Protein AF-A0A1H8I198-F1 (afdb_monomer)

Mean predicted aligned error: 5.76 Å

Nearest PDB structures (foldseek):
  4kce-assembly1_A  TM=6.454E-01  e=2.220E-01  Leishmania braziliensis
  3zl5-assembly1_E  TM=7.038E-01  e=1.039E+00  Schistosoma mansoni
  5y63-assembly1_A  TM=6.794E-01  e=8.415E-01  Enterococcus faecalis V583
  3w6g-assembly1_C  TM=7.005E-01  e=1.114E+00  Pyrococcus horikoshii OT3
  5ev0-assembly1_A  TM=2.549E-01  e=7.845E-01  Ambrosia artemisiifolia

Structure (mmCIF, N/CA/C/O backbone):
data_AF-A0A1H8I198-F1
#
_entry.id   AF-A0A1H8I198-F1
#
loop_
_atom_site.group_PDB
_atom_site.id
_atom_site.type_symbol
_atom_site.label_atom_id
_atom_site.label_alt_id
_atom_site.label_comp_id
_atom_site.label_asym_id
_atom_site.label_entity_id
_atom_site.label_seq_id
_atom_site.pdbx_PDB_ins_code
_atom_site.Cartn_x
_atom_site.Cartn_y
_atom_site.Cartn_z
_atom_site.occupancy
_atom_site.B_iso_or_equiv
_atom_site.auth_seq_id
_atom_site.auth_comp_id
_atom_site.auth_asym_id
_atom_site.auth_atom_id
_atom_site.pdbx_PDB_model_num
ATOM 1 N N . MET A 1 1 ? -3.047 -19.180 10.772 1.00 54.41 1 MET A N 1
ATOM 2 C CA . MET A 1 1 ? -3.101 -17.774 10.326 1.00 54.41 1 MET A CA 1
ATOM 3 C C . MET A 1 1 ? -4.569 -17.462 10.139 1.00 54.41 1 MET A C 1
ATOM 5 O O . MET A 1 1 ? -5.217 -18.229 9.439 1.00 54.41 1 MET A O 1
ATOM 9 N N . ASP A 1 2 ? -5.075 -16.406 10.770 1.00 84.62 2 ASP A N 1
ATOM 10 C CA . ASP A 1 2 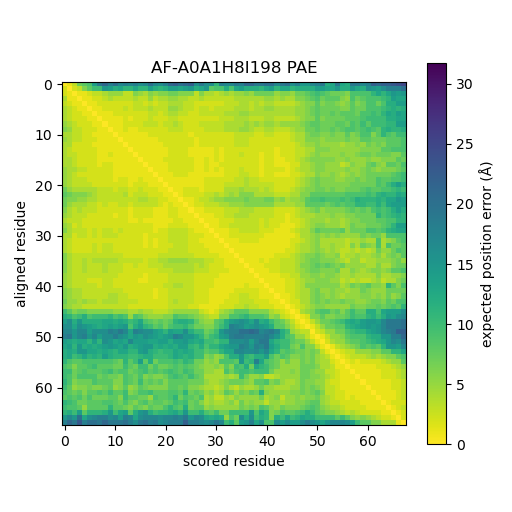? -6.522 -16.134 10.857 1.00 84.62 2 ASP A CA 1
ATOM 11 C C . ASP A 1 2 ? -6.989 -15.083 9.837 1.00 84.62 2 ASP A C 1
ATOM 13 O O . ASP A 1 2 ? -7.933 -14.337 10.074 1.00 84.62 2 ASP A O 1
ATOM 17 N N . TYR A 1 3 ? -6.310 -15.003 8.693 1.00 83.88 3 TYR A N 1
ATOM 18 C CA . TYR A 1 3 ? -6.632 -14.081 7.608 1.00 83.88 3 TYR A CA 1
ATOM 19 C C . TYR A 1 3 ? -6.671 -14.816 6.264 1.00 83.88 3 TYR A C 1
ATOM 21 O O . TYR A 1 3 ? -5.908 -15.768 6.067 1.00 83.88 3 TYR A O 1
ATOM 29 N N . PRO A 1 4 ? -7.554 -14.401 5.333 1.00 89.56 4 PRO A N 1
ATOM 30 C CA . PRO A 1 4 ? -7.596 -14.979 4.000 1.00 89.56 4 PRO A CA 1
ATOM 31 C C . PRO A 1 4 ? -6.328 -14.621 3.221 1.00 89.56 4 PRO A C 1
ATOM 33 O O . PRO A 1 4 ? -5.823 -13.501 3.302 1.00 89.56 4 PRO A O 1
ATOM 36 N N . LEU A 1 5 ? -5.843 -15.575 2.429 1.00 89.50 5 LEU A N 1
ATOM 37 C CA . LEU A 1 5 ? -4.842 -15.322 1.400 1.00 89.50 5 LEU A CA 1
ATOM 38 C C . LEU A 1 5 ? -5.565 -15.111 0.069 1.00 89.50 5 LEU A C 1
ATOM 40 O O . LEU A 1 5 ? -6.409 -15.922 -0.311 1.00 89.50 5 LEU A O 1
ATOM 44 N N . VAL A 1 6 ? -5.229 -14.029 -0.626 1.00 90.19 6 VAL A N 1
ATOM 45 C CA . VAL A 1 6 ? -5.825 -13.665 -1.915 1.00 90.19 6 VAL A CA 1
ATOM 46 C C . VAL A 1 6 ? -4.765 -13.779 -3.006 1.00 90.19 6 VAL A C 1
ATOM 48 O O . VAL A 1 6 ? -3.613 -13.399 -2.800 1.00 90.19 6 VAL A O 1
ATOM 51 N N . THR A 1 7 ? -5.165 -14.293 -4.166 1.00 93.56 7 THR A N 1
ATOM 52 C CA . THR A 1 7 ? -4.335 -14.341 -5.374 1.00 93.56 7 THR A CA 1
ATOM 53 C C . THR A 1 7 ? -4.660 -13.145 -6.271 1.00 93.56 7 THR A C 1
ATOM 55 O O . THR A 1 7 ? -5.829 -12.895 -6.553 1.00 93.56 7 THR A O 1
ATOM 58 N N . ASP A 1 8 ? -3.634 -12.422 -6.728 1.00 93.81 8 ASP A N 1
ATOM 59 C CA . ASP A 1 8 ? -3.743 -11.265 -7.633 1.00 93.81 8 ASP A CA 1
ATOM 60 C C . ASP A 1 8 ? -2.763 -11.410 -8.810 1.00 93.81 8 ASP A C 1
ATOM 62 O O . ASP A 1 8 ? -1.773 -10.687 -8.929 1.00 93.81 8 ASP A O 1
ATOM 66 N N . ASP A 1 9 ? -3.018 -12.391 -9.680 1.00 92.81 9 ASP A N 1
ATOM 67 C CA . ASP A 1 9 ? -2.104 -12.786 -10.768 1.00 92.81 9 ASP A CA 1
ATOM 68 C C . ASP A 1 9 ? -1.791 -11.655 -11.763 1.00 92.81 9 ASP A C 1
ATOM 70 O O . ASP A 1 9 ? -0.783 -11.693 -12.469 1.00 92.81 9 ASP A O 1
ATOM 74 N N . LYS A 1 10 ? -2.662 -10.644 -11.839 1.00 94.69 10 LYS A N 1
ATOM 75 C CA . LYS A 1 10 ? -2.527 -9.490 -12.740 1.00 94.69 10 LYS A CA 1
ATOM 76 C C . LYS A 1 10 ? -2.024 -8.226 -12.041 1.00 94.69 10 LYS A C 1
ATOM 78 O O . LYS A 1 10 ? -1.811 -7.213 -12.714 1.00 94.69 10 LYS A O 1
ATOM 83 N N . LEU A 1 11 ? -1.798 -8.284 -10.726 1.00 95.00 11 LEU A N 1
ATOM 84 C CA . LEU A 1 11 ? -1.422 -7.147 -9.884 1.00 95.00 11 LEU A CA 1
ATOM 85 C C . LEU A 1 11 ? -2.467 -6.015 -9.904 1.00 95.00 11 LEU A C 1
ATOM 87 O O . LEU A 1 11 ? -2.107 -4.850 -9.749 1.00 95.00 11 LEU A O 1
ATOM 91 N N . GLU A 1 12 ? -3.746 -6.318 -10.142 1.00 95.56 12 G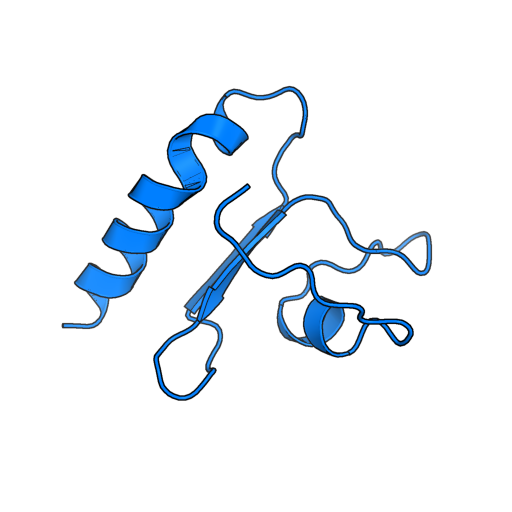LU A N 1
ATOM 92 C CA . GLU A 1 12 ? -4.806 -5.305 -10.230 1.00 95.56 12 GLU A CA 1
ATOM 93 C C . GLU A 1 12 ? -5.033 -4.624 -8.872 1.00 95.56 12 GLU A C 1
ATOM 95 O O . GLU A 1 12 ? -5.089 -3.394 -8.793 1.00 95.56 12 GLU A O 1
ATOM 100 N N . LEU A 1 13 ? -5.087 -5.406 -7.790 1.00 94.19 13 LEU A N 1
ATOM 101 C CA . LEU A 1 13 ? -5.236 -4.887 -6.429 1.00 94.19 13 LEU A CA 1
ATOM 102 C C . LEU A 1 13 ? -3.961 -4.181 -5.973 1.00 94.19 13 LEU A C 1
ATOM 104 O O . LEU A 1 13 ? -4.028 -3.115 -5.366 1.00 94.19 13 LEU A O 1
ATOM 108 N N . ILE A 1 14 ? -2.799 -4.738 -6.312 1.00 96.12 14 ILE A N 1
ATOM 109 C CA . ILE A 1 14 ? -1.498 -4.152 -5.972 1.00 96.12 14 ILE A CA 1
ATOM 110 C C . ILE A 1 14 ? -1.284 -2.796 -6.658 1.00 96.12 14 ILE A C 1
ATOM 112 O O . ILE A 1 14 ? -0.776 -1.863 -6.038 1.00 96.12 14 ILE A O 1
ATOM 116 N N . ARG A 1 15 ? -1.709 -2.652 -7.919 1.00 95.69 15 ARG A N 1
ATOM 117 C CA . ARG A 1 15 ? -1.658 -1.374 -8.647 1.00 95.69 15 ARG A CA 1
ATOM 118 C C . ARG A 1 15 ? -2.611 -0.340 -8.071 1.00 95.69 15 ARG A C 1
ATOM 120 O O . ARG A 1 15 ? -2.238 0.825 -8.0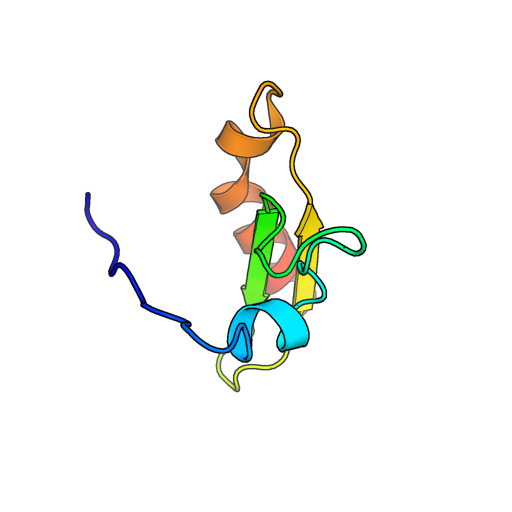03 1.00 95.69 15 ARG A O 1
ATOM 127 N N . LYS A 1 16 ? -3.806 -0.756 -7.641 1.00 95.44 16 LYS A N 1
ATOM 128 C CA . LYS A 1 16 ? -4.785 0.133 -6.997 1.00 95.44 16 LYS A CA 1
ATOM 129 C C . LYS A 1 16 ? -4.207 0.829 -5.760 1.00 95.44 16 LYS A C 1
ATOM 131 O O . LYS A 1 16 ? -4.577 1.963 -5.489 1.00 95.44 16 LYS A O 1
ATOM 136 N N . VAL A 1 17 ? -3.329 0.148 -5.027 1.00 96.00 17 VAL A N 1
ATOM 137 C CA . VAL A 1 17 ? -2.691 0.669 -3.807 1.00 96.00 17 VAL A CA 1
ATOM 138 C C . VAL A 1 17 ? -1.259 1.153 -4.042 1.00 96.00 17 VAL A C 1
ATOM 140 O O . VAL A 1 17 ? -0.520 1.334 -3.086 1.00 96.00 17 VAL A O 1
ATOM 143 N N . GLU A 1 18 ? -0.849 1.313 -5.303 1.00 95.38 18 GLU A N 1
ATOM 144 C CA . GLU A 1 18 ? 0.466 1.840 -5.697 1.00 95.38 18 GLU A CA 1
ATOM 145 C C . GLU A 1 18 ? 1.680 1.070 -5.126 1.00 95.38 18 GLU A C 1
ATOM 147 O O . GLU A 1 18 ? 2.789 1.590 -5.082 1.00 95.38 18 GLU A O 1
ATOM 152 N N . LEU A 1 19 ? 1.514 -0.209 -4.760 1.00 95.38 19 LEU A N 1
ATOM 153 C CA . LEU A 1 19 ? 2.578 -1.062 -4.200 1.00 95.38 19 LEU A CA 1
ATOM 154 C C . LEU A 1 19 ? 3.164 -2.032 -5.234 1.00 95.38 19 LEU A C 1
ATOM 156 O O . LEU A 1 19 ? 3.503 -3.172 -4.913 1.00 95.38 19 LEU A O 1
ATOM 160 N N . VAL A 1 20 ? 3.264 -1.613 -6.495 1.00 95.88 20 VAL A N 1
ATOM 161 C CA . VAL A 1 20 ? 3.892 -2.419 -7.552 1.00 95.88 20 VAL A CA 1
ATOM 162 C C . VAL A 1 20 ? 5.374 -2.068 -7.664 1.00 95.88 20 VAL A C 1
ATOM 164 O O . VAL A 1 20 ? 5.738 -0.896 -7.640 1.00 95.88 20 VAL A O 1
ATOM 167 N N . ASP A 1 21 ? 6.237 -3.073 -7.801 1.00 93.38 21 ASP A N 1
ATOM 168 C CA . ASP A 1 21 ? 7.669 -2.834 -7.987 1.00 93.38 21 ASP A CA 1
ATOM 169 C C . ASP A 1 21 ? 7.901 -2.187 -9.372 1.00 93.38 21 ASP A C 1
ATOM 171 O O . ASP A 1 21 ? 7.439 -2.719 -10.387 1.00 93.38 21 ASP A O 1
ATOM 175 N N . PRO A 1 22 ? 8.591 -1.035 -9.463 1.00 91.62 22 PRO A N 1
ATOM 176 C CA . PRO A 1 22 ? 8.820 -0.360 -10.741 1.00 91.62 22 PRO A CA 1
ATOM 177 C C . PRO A 1 22 ? 9.797 -1.114 -11.656 1.00 91.62 22 PRO A C 1
ATOM 179 O O . PRO A 1 22 ? 9.822 -0.873 -12.862 1.00 91.62 22 PRO A O 1
ATOM 182 N N . ASN A 1 23 ? 10.598 -2.030 -11.104 1.00 94.38 23 ASN A N 1
ATOM 183 C CA . ASN A 1 23 ? 11.642 -2.762 -11.818 1.00 94.38 23 ASN A CA 1
ATOM 184 C C . ASN A 1 23 ? 11.245 -4.207 -12.151 1.00 94.38 23 ASN A C 1
ATOM 186 O O . ASN A 1 23 ? 11.962 -4.884 -12.890 1.00 94.38 23 ASN A O 1
ATOM 190 N N . ALA A 1 24 ? 10.136 -4.710 -11.603 1.00 91.75 24 ALA A N 1
ATOM 191 C CA . ALA A 1 24 ? 9.697 -6.086 -11.803 1.00 91.75 24 ALA A CA 1
ATOM 192 C C . ALA A 1 24 ? 8.170 -6.221 -11.685 1.00 91.75 24 ALA A C 1
ATOM 194 O O . ALA A 1 24 ? 7.551 -5.532 -10.883 1.00 91.75 24 ALA A O 1
ATOM 195 N N . PRO A 1 25 ? 7.531 -7.154 -12.411 1.00 90.88 25 PRO A N 1
ATOM 196 C CA . PRO A 1 25 ? 6.090 -7.376 -12.318 1.00 90.88 25 PRO A CA 1
ATOM 197 C C . PRO A 1 25 ? 5.739 -8.175 -11.050 1.00 90.88 25 PRO A C 1
ATOM 199 O O . PRO A 1 25 ? 5.337 -9.333 -11.120 1.00 90.88 25 PRO A O 1
ATOM 202 N N . LYS A 1 26 ? 5.919 -7.562 -9.878 1.00 92.62 26 LYS A N 1
ATOM 203 C CA . LYS A 1 26 ? 5.601 -8.124 -8.559 1.00 92.62 26 LYS A CA 1
ATOM 204 C C . LYS A 1 26 ? 5.151 -7.019 -7.603 1.00 92.62 26 LYS A C 1
ATOM 206 O O . LYS A 1 26 ? 5.340 -5.836 -7.881 1.00 92.62 26 LYS A O 1
ATOM 211 N N . SER A 1 27 ? 4.591 -7.403 -6.463 1.00 93.25 27 SER A N 1
ATOM 212 C CA . SER A 1 27 ? 4.316 -6.464 -5.378 1.00 93.25 27 SER A CA 1
ATOM 213 C C . SER A 1 27 ? 5.596 -6.067 -4.637 1.00 93.25 27 SER A C 1
ATOM 215 O O . SER A 1 27 ? 6.487 -6.894 -4.410 1.00 93.25 27 SER A O 1
ATOM 217 N N . LEU A 1 28 ? 5.645 -4.816 -4.192 1.00 92.44 28 LEU A N 1
ATOM 218 C CA . LEU A 1 28 ? 6.469 -4.398 -3.064 1.00 92.44 28 LEU A CA 1
ATOM 219 C C . LEU A 1 28 ? 5.926 -5.042 -1.781 1.00 92.44 28 LEU A C 1
ATOM 221 O O . LEU A 1 28 ? 4.801 -5.553 -1.738 1.00 92.44 28 LEU A O 1
ATOM 225 N N . ARG A 1 29 ? 6.734 -5.056 -0.722 1.00 89.25 29 ARG A N 1
ATOM 226 C CA . ARG A 1 29 ? 6.250 -5.464 0.599 1.00 89.25 29 ARG A CA 1
ATOM 227 C C . ARG A 1 29 ? 5.663 -4.239 1.271 1.00 89.25 29 ARG A C 1
ATOM 229 O O . ARG A 1 29 ? 6.322 -3.216 1.366 1.00 89.25 29 ARG A O 1
ATOM 236 N N . GLY A 1 30 ? 4.429 -4.340 1.728 1.00 89.38 30 GLY A N 1
ATOM 237 C CA . GLY A 1 30 ? 3.718 -3.198 2.274 1.00 89.38 30 GLY A CA 1
ATOM 238 C C . GLY A 1 30 ? 2.356 -3.596 2.790 1.00 89.38 30 GLY A C 1
ATOM 239 O O . GLY A 1 30 ? 1.989 -4.774 2.796 1.00 89.38 30 GLY A O 1
ATOM 240 N N . PHE A 1 31 ? 1.605 -2.593 3.203 1.00 90.38 31 PHE A N 1
ATOM 241 C CA . PHE A 1 31 ? 0.201 -2.741 3.535 1.00 90.38 31 PHE A CA 1
ATOM 242 C C . PHE A 1 31 ? -0.579 -1.558 2.972 1.00 90.38 31 PHE A C 1
ATOM 244 O O . PHE A 1 31 ? -0.032 -0.486 2.708 1.00 90.38 31 PHE A O 1
ATOM 251 N N . ALA A 1 32 ? -1.876 -1.772 2.804 1.00 92.75 32 ALA A N 1
ATOM 252 C CA . ALA A 1 32 ? -2.815 -0.734 2.438 1.00 92.75 32 ALA A CA 1
ATOM 253 C C . ALA A 1 32 ? -4.031 -0.815 3.356 1.00 92.75 32 ALA A C 1
ATOM 255 O O . ALA A 1 32 ? -4.449 -1.903 3.757 1.00 92.75 32 ALA A O 1
ATOM 256 N N . VAL A 1 33 ? -4.584 0.345 3.680 1.00 91.94 33 VAL A N 1
ATOM 257 C CA . VAL A 1 33 ? -5.800 0.496 4.473 1.00 91.94 33 VAL A CA 1
ATOM 258 C C . VAL A 1 33 ? -6.886 0.991 3.537 1.00 91.94 33 VAL A C 1
ATOM 260 O O . VAL A 1 33 ? -6.694 1.974 2.819 1.00 91.94 33 VAL A O 1
ATOM 263 N N . LEU A 1 34 ? -8.015 0.292 3.534 1.00 92.12 34 LEU A N 1
ATOM 264 C CA . LEU A 1 34 ? -9.173 0.640 2.728 1.00 92.12 34 LEU A CA 1
ATOM 265 C C . LEU A 1 34 ? -10.356 0.940 3.645 1.00 92.12 34 LEU A C 1
ATOM 267 O O . LEU A 1 34 ? -10.497 0.307 4.693 1.00 92.12 34 LEU A O 1
ATOM 271 N N . ASP A 1 35 ? -11.208 1.876 3.238 1.00 93.06 35 ASP A N 1
ATOM 272 C CA . ASP A 1 35 ? -12.509 2.052 3.881 1.00 93.06 35 ASP A CA 1
ATOM 273 C C . ASP A 1 35 ? -13.489 0.929 3.487 1.00 93.06 35 ASP A C 1
ATOM 275 O O . ASP A 1 35 ? -13.200 0.052 2.665 1.00 93.06 35 ASP A O 1
ATOM 279 N N . LYS A 1 36 ? -14.690 0.972 4.072 1.00 93.44 36 LYS A N 1
ATOM 280 C CA . LYS A 1 36 ? -15.772 0.011 3.804 1.00 93.44 36 LYS A CA 1
ATOM 281 C C . LYS A 1 36 ? -16.263 0.001 2.349 1.00 93.44 36 LYS A C 1
ATOM 283 O O . LYS A 1 36 ? -16.876 -0.978 1.933 1.00 93.44 36 LYS A O 1
ATOM 288 N N . ASP A 1 37 ? -16.034 1.080 1.606 1.00 94.88 37 ASP A N 1
ATOM 289 C CA . ASP A 1 37 ? -16.446 1.236 0.210 1.00 94.88 37 ASP A CA 1
AT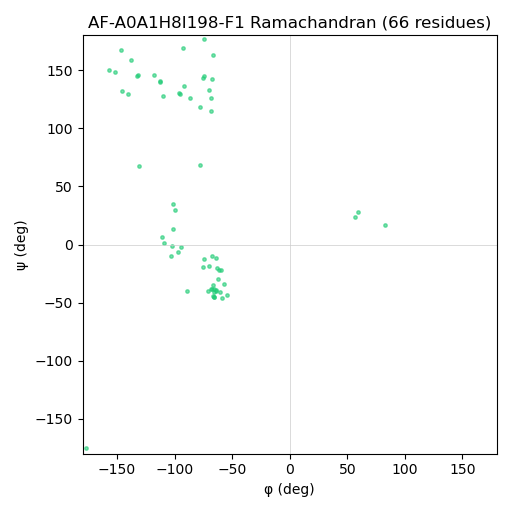OM 290 C C . ASP A 1 37 ? -15.306 0.832 -0.749 1.00 94.88 37 ASP A C 1
ATOM 292 O O . ASP A 1 37 ? -15.476 0.791 -1.969 1.00 94.88 37 ASP A O 1
ATOM 296 N N . GLY A 1 38 ? -14.147 0.464 -0.193 1.00 91.25 38 GLY A N 1
ATOM 297 C CA . GLY A 1 38 ? -12.967 0.026 -0.916 1.00 91.25 38 GLY A CA 1
ATOM 298 C C . GLY A 1 38 ? -12.109 1.175 -1.439 1.00 91.25 38 GLY A C 1
ATOM 299 O O . GLY A 1 38 ? -11.282 0.929 -2.321 1.00 91.25 38 GLY A O 1
ATOM 300 N N . ASN A 1 39 ? -12.270 2.404 -0.949 1.00 94.94 39 ASN A N 1
ATOM 301 C CA . ASN A 1 39 ? -11.354 3.496 -1.273 1.00 94.94 39 ASN A CA 1
ATOM 302 C C . ASN A 1 39 ? -10.052 3.324 -0.493 1.00 94.94 39 ASN A C 1
ATOM 304 O O . ASN A 1 39 ? -10.058 2.886 0.656 1.00 94.94 39 ASN A O 1
ATOM 308 N N . VAL A 1 40 ? -8.926 3.661 -1.121 1.00 94.56 40 VAL A N 1
ATOM 309 C CA . VAL A 1 40 ? -7.614 3.591 -0.471 1.00 94.56 40 VAL A CA 1
ATOM 310 C C . VAL A 1 40 ? -7.469 4.798 0.450 1.00 94.56 40 VAL A C 1
ATOM 312 O O . VAL A 1 40 ? -7.509 5.933 -0.017 1.00 94.56 40 VAL A O 1
ATOM 315 N N . LEU A 1 41 ? -7.309 4.548 1.749 1.00 93.06 41 LEU A N 1
ATOM 316 C CA . LEU A 1 41 ? -7.059 5.592 2.744 1.00 93.06 41 LEU A CA 1
ATOM 317 C C . LEU A 1 41 ? -5.563 5.850 2.904 1.00 93.06 41 LEU A C 1
ATOM 319 O O . LEU A 1 41 ? -5.139 6.991 3.047 1.00 93.06 41 LEU A O 1
ATOM 323 N N . SER A 1 42 ? -4.771 4.778 2.879 1.00 90.88 42 SER A N 1
ATOM 324 C CA . SER A 1 42 ? -3.319 4.831 3.010 1.00 90.88 42 SER A CA 1
ATOM 325 C C . SER A 1 42 ? -2.679 3.587 2.400 1.00 90.88 42 SER A C 1
ATOM 327 O O . SER A 1 42 ? -3.270 2.504 2.408 1.00 90.88 42 SER A O 1
ATOM 329 N N . SER A 1 43 ? -1.460 3.738 1.895 1.00 92.75 43 SER A N 1
ATOM 330 C CA . SER A 1 43 ? -0.618 2.658 1.387 1.00 92.75 43 SER A CA 1
ATOM 331 C C . SER A 1 43 ? 0.840 2.975 1.685 1.00 92.75 43 SER A C 1
ATOM 333 O O . SER A 1 43 ? 1.303 4.085 1.425 1.00 92.75 43 SER A O 1
ATOM 335 N N . GLN A 1 44 ? 1.566 2.003 2.230 1.00 88.81 44 GLN A N 1
ATOM 336 C CA . GLN A 1 44 ? 2.959 2.187 2.617 1.0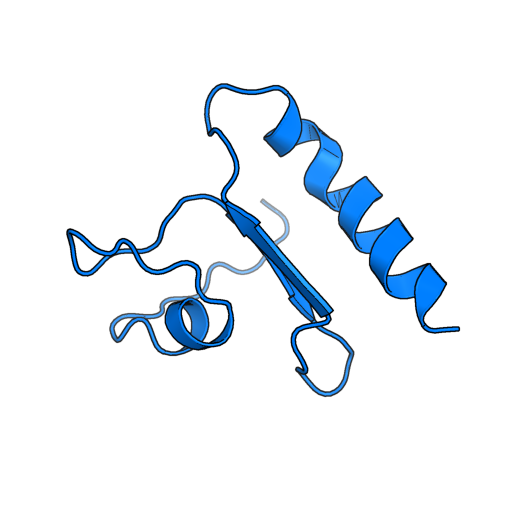0 88.81 44 GLN A CA 1
ATOM 337 C C . GLN A 1 44 ? 3.785 0.945 2.279 1.00 88.81 44 GLN A C 1
ATOM 339 O O . GLN A 1 44 ? 3.419 -0.179 2.637 1.00 88.81 44 GLN A O 1
ATOM 344 N N . GLU A 1 45 ? 4.913 1.162 1.600 1.00 89.81 45 GLU A N 1
ATOM 345 C CA . GLU A 1 45 ? 5.982 0.171 1.497 1.00 89.81 45 GLU A CA 1
ATOM 346 C C . GLU A 1 45 ? 6.660 0.035 2.864 1.00 89.81 45 GLU A C 1
ATOM 348 O O . GLU A 1 45 ? 6.976 1.035 3.506 1.00 89.81 45 GLU A O 1
ATOM 353 N N . VAL A 1 46 ? 6.865 -1.198 3.318 1.00 84.06 46 VAL A N 1
ATOM 354 C CA . VAL A 1 46 ? 7.507 -1.489 4.605 1.00 84.06 46 VAL A CA 1
ATOM 355 C C . VAL A 1 46 ? 8.851 -2.145 4.374 1.00 84.06 46 VAL A C 1
ATOM 357 O O . VAL A 1 46 ? 8.969 -3.030 3.519 1.00 84.06 46 VAL A O 1
ATOM 360 N N . ASP A 1 47 ? 9.842 -1.782 5.188 1.00 76.38 47 ASP A N 1
ATOM 361 C CA . ASP A 1 47 ? 11.068 -2.566 5.244 1.00 76.38 47 ASP A CA 1
ATOM 362 C C . ASP A 1 47 ? 10.740 -3.928 5.882 1.00 76.38 47 ASP A C 1
ATOM 364 O O . ASP A 1 47 ? 10.382 -4.001 7.064 1.00 76.38 47 ASP A O 1
ATOM 368 N N . PRO A 1 48 ? 10.862 -5.042 5.140 1.00 63.47 48 PRO A N 1
ATOM 369 C CA . PRO A 1 48 ? 10.582 -6.365 5.682 1.00 63.47 48 PRO A CA 1
ATOM 370 C C . PRO A 1 48 ? 11.507 -6.813 6.812 1.00 63.47 48 PRO A C 1
ATOM 372 O O . PRO A 1 48 ? 11.239 -7.849 7.425 1.00 63.47 48 PRO A O 1
ATOM 375 N N . PHE A 1 49 ? 12.600 -6.093 7.049 1.00 66.25 49 PHE A N 1
ATOM 376 C CA . PHE A 1 49 ? 13.548 -6.350 8.125 1.00 66.25 49 PHE A CA 1
ATOM 377 C C . PHE A 1 49 ? 13.478 -5.285 9.235 1.00 66.25 49 PHE A C 1
ATOM 379 O O . PHE A 1 49 ? 14.217 -5.384 10.216 1.00 66.25 49 PHE A O 1
ATOM 386 N N . GLY A 1 50 ? 12.579 -4.301 9.111 1.00 61.41 50 GLY A N 1
ATOM 387 C CA . GLY A 1 50 ? 12.370 -3.222 10.074 1.00 61.41 50 GLY A CA 1
ATOM 388 C C . GLY A 1 50 ? 11.281 -3.504 11.119 1.00 61.41 50 GLY A C 1
ATOM 389 O O . GLY A 1 50 ? 10.481 -4.434 11.015 1.00 61.41 50 GLY A O 1
ATOM 390 N N . THR A 1 51 ? 11.211 -2.652 12.144 1.00 62.00 51 THR A N 1
ATOM 391 C CA . THR A 1 51 ? 10.182 -2.667 13.208 1.00 62.00 51 THR A CA 1
ATOM 392 C C . THR A 1 51 ? 8.771 -2.313 12.719 1.00 62.00 51 THR A C 1
ATOM 394 O O . THR A 1 51 ? 7.799 -2.479 13.457 1.00 62.00 51 THR A O 1
ATOM 397 N N . GLU A 1 52 ? 8.642 -1.837 11.484 1.00 62.06 52 GLU A N 1
ATOM 398 C CA . GLU A 1 52 ? 7.403 -1.338 10.876 1.00 62.06 52 GLU A CA 1
ATOM 399 C C . GLU A 1 52 ? 6.365 -2.449 10.673 1.00 62.06 52 GLU A C 1
ATOM 401 O O . GLU A 1 52 ? 5.177 -2.237 10.922 1.00 62.06 52 GLU A O 1
ATOM 406 N N . ALA A 1 53 ? 6.808 -3.671 10.353 1.00 62.94 53 ALA A N 1
ATOM 407 C CA . ALA A 1 53 ? 5.919 -4.819 10.171 1.00 62.94 53 ALA A CA 1
ATOM 408 C C . ALA A 1 53 ? 5.138 -5.195 11.447 1.00 62.94 53 ALA A C 1
ATOM 410 O O . ALA A 1 53 ? 4.015 -5.691 11.367 1.00 62.94 53 ALA A O 1
ATOM 411 N N . ALA A 1 54 ? 5.702 -4.933 12.631 1.00 68.50 54 ALA A N 1
ATOM 412 C CA . ALA A 1 54 ? 5.077 -5.281 13.908 1.00 68.50 54 ALA A CA 1
ATOM 413 C C . ALA A 1 54 ? 3.911 -4.350 14.295 1.00 68.50 54 ALA A C 1
ATOM 415 O O . ALA A 1 54 ? 3.080 -4.729 15.119 1.00 68.50 54 ALA A O 1
ATOM 416 N N . ASN A 1 55 ? 3.825 -3.151 13.705 1.00 73.44 55 ASN A N 1
ATOM 417 C CA . ASN A 1 55 ? 2.878 -2.107 14.115 1.00 73.44 55 ASN A CA 1
ATOM 418 C C . ASN A 1 55 ? 1.758 -1.832 13.097 1.00 73.44 55 ASN A C 1
ATOM 420 O O . ASN A 1 55 ? 0.949 -0.930 13.320 1.00 73.44 55 ASN A O 1
ATOM 424 N N . ILE A 1 56 ? 1.664 -2.624 12.023 1.00 74.06 56 ILE A N 1
ATOM 425 C CA . ILE A 1 56 ? 0.716 -2.411 10.913 1.00 74.06 56 ILE A CA 1
ATOM 426 C C . ILE A 1 56 ? -0.737 -2.295 11.401 1.00 74.06 56 ILE A C 1
ATOM 428 O O . ILE A 1 56 ? -1.465 -1.402 10.979 1.00 74.06 56 ILE A O 1
ATOM 432 N N . ILE A 1 57 ? -1.159 -3.157 12.334 1.00 77.81 57 ILE A N 1
ATOM 433 C CA . ILE A 1 57 ? -2.541 -3.155 12.844 1.00 77.81 57 ILE A CA 1
ATOM 434 C C . ILE A 1 57 ? -2.860 -1.870 13.61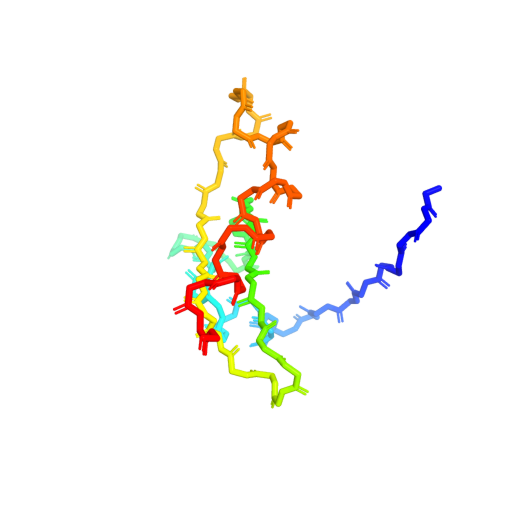5 1.00 77.81 57 ILE A C 1
ATOM 436 O O . ILE A 1 57 ? -3.941 -1.306 13.458 1.00 77.81 57 ILE A O 1
ATOM 440 N N . LYS A 1 58 ? -1.915 -1.389 14.432 1.00 80.12 58 LYS A N 1
ATOM 441 C 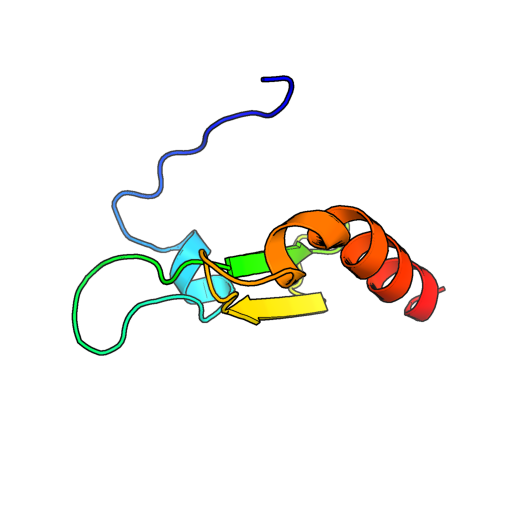CA . LYS A 1 58 ? -2.091 -0.150 15.195 1.00 80.12 58 LYS A CA 1
ATOM 442 C C . LYS A 1 58 ? -2.177 1.054 14.257 1.00 80.12 58 LYS A C 1
ATOM 444 O O . LYS A 1 58 ? -3.079 1.869 14.412 1.00 80.12 58 LYS A O 1
ATOM 449 N N . PHE A 1 59 ? -1.285 1.121 13.270 1.00 77.06 59 PHE A N 1
ATOM 450 C CA . PHE A 1 59 ? -1.296 2.174 12.256 1.00 77.06 59 PHE A CA 1
ATOM 451 C C . PHE A 1 59 ? -2.625 2.203 11.485 1.00 77.06 59 PHE A C 1
ATOM 453 O O . PHE A 1 59 ? -3.238 3.256 11.349 1.00 77.06 59 PHE A O 1
AT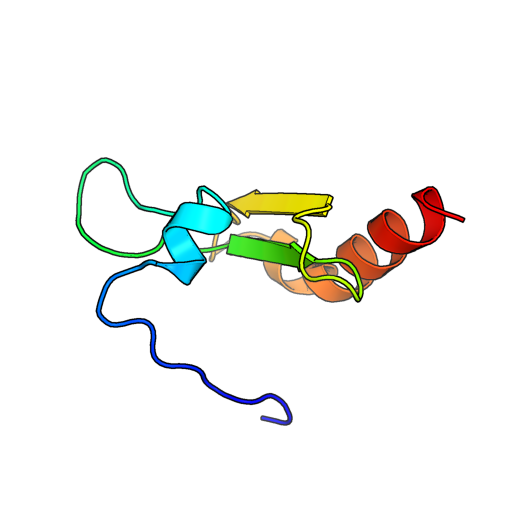OM 460 N N . ALA A 1 60 ? -3.124 1.042 11.047 1.00 75.00 60 ALA A N 1
ATOM 461 C CA . ALA A 1 60 ? -4.393 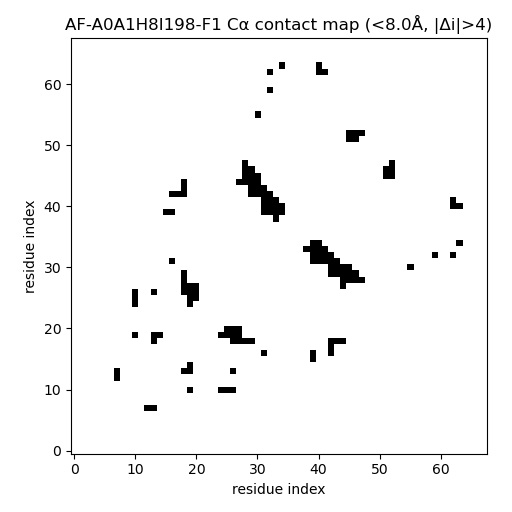0.963 10.326 1.00 75.00 60 ALA A CA 1
ATOM 462 C C . ALA A 1 60 ? -5.583 1.481 11.152 1.00 75.00 60 ALA A C 1
ATOM 464 O O . ALA A 1 60 ? -6.434 2.193 10.622 1.00 75.00 60 ALA A O 1
ATOM 465 N N . ALA A 1 61 ? -5.628 1.164 12.450 1.00 81.44 61 ALA A N 1
ATOM 466 C CA . ALA A 1 61 ? -6.667 1.666 13.346 1.00 81.44 61 ALA A CA 1
ATOM 467 C C . ALA A 1 61 ? -6.617 3.198 13.505 1.00 81.44 61 ALA A C 1
ATOM 469 O O . ALA A 1 61 ? -7.662 3.845 13.517 1.00 81.44 61 ALA A O 1
ATOM 470 N N . GLU A 1 62 ? -5.415 3.781 13.593 1.00 83.69 62 GLU A N 1
ATOM 471 C CA . GLU A 1 62 ? -5.223 5.235 13.680 1.00 83.69 62 GLU A CA 1
ATOM 472 C C . GLU A 1 62 ? -5.663 5.962 12.398 1.00 83.69 62 GLU A C 1
ATOM 474 O O . GLU A 1 62 ? -6.254 7.035 12.489 1.00 83.69 62 GLU A O 1
ATOM 479 N N . GLU A 1 63 ? -5.425 5.389 11.213 1.00 78.12 63 GLU A N 1
ATOM 480 C CA . GLU A 1 63 ? -5.861 5.984 9.940 1.00 78.12 63 GLU A CA 1
ATOM 481 C C . GLU A 1 63 ? -7.387 5.976 9.769 1.00 78.12 63 GLU A C 1
ATOM 483 O O . GLU A 1 63 ? -7.952 6.955 9.284 1.00 78.12 63 GLU A O 1
ATOM 488 N N . ILE A 1 64 ? -8.069 4.913 10.210 1.00 77.50 64 ILE A N 1
ATOM 489 C CA . ILE A 1 64 ? -9.539 4.836 10.167 1.00 77.50 64 ILE A CA 1
ATOM 490 C C . ILE A 1 64 ? -10.162 5.880 11.101 1.00 77.50 64 ILE A C 1
ATOM 492 O O . ILE A 1 64 ? -11.067 6.603 10.693 1.00 77.50 64 ILE A O 1
ATOM 496 N N . ALA A 1 65 ? -9.646 6.010 12.327 1.00 82.88 65 ALA A N 1
ATOM 497 C CA . ALA A 1 65 ? -10.173 6.945 13.324 1.00 82.88 65 ALA A CA 1
ATOM 498 C C . ALA A 1 65 ? -10.065 8.426 12.909 1.00 82.88 65 ALA A C 1
ATOM 500 O O . ALA A 1 65 ? -10.784 9.262 13.442 1.00 82.88 65 ALA A O 1
ATOM 501 N N . LYS A 1 66 ? -9.181 8.773 11.961 1.00 81.19 66 LYS A N 1
ATOM 502 C CA . LYS A 1 66 ? -9.070 10.139 11.412 1.00 81.19 66 LYS A CA 1
ATOM 503 C C . LYS A 1 66 ? -10.209 10.513 10.455 1.00 81.19 66 LYS A C 1
ATOM 505 O O . LYS A 1 66 ? -10.289 11.676 10.068 1.00 81.19 66 LYS A O 1
ATOM 510 N N . GLN A 1 67 ? -11.019 9.549 10.016 1.00 70.44 67 GLN A N 1
ATOM 511 C CA . GLN A 1 67 ? -12.117 9.778 9.069 1.00 70.44 67 GLN A CA 1
ATOM 512 C C . GLN A 1 67 ? -13.487 9.953 9.734 1.00 70.44 67 GLN A C 1
ATOM 514 O O . GLN A 1 67 ? -14.454 10.266 9.038 1.00 70.44 67 GLN A O 1
ATOM 519 N N . GLU A 1 68 ? -13.562 9.747 11.050 1.00 57.06 68 GLU A N 1
ATOM 520 C CA . GLU A 1 68 ? -14.741 9.993 11.892 1.00 57.06 68 GLU A CA 1
ATOM 521 C C . GLU A 1 68 ? -14.738 11.422 12.458 1.00 57.06 68 GLU A C 1
ATOM 523 O O . GLU A 1 68 ? -15.840 12.014 12.536 1.00 57.06 68 GLU A O 1
#

Radius of gyration: 12.76 Å; Cα contacts (8 Å, |Δi|>4): 70; chains: 1; bounding box: 30×28×28 Å

pLDDT: mean 85.33, std 11.27, range [54.41, 96.12]

Secondary structure (DSSP, 8-state):
--S-----TT-HHHHHTT-B-TTSSSBPSEEEEE-TT--EEEEEE--TTSGGGGGHHHHHHHHHHTT-

Organism: NCBI:txid930146

Sequence (68 aa):
MDYPLVTDDKLELIRKVELVDPNAPKSLRGFAVLDKDGNVLSSQEVDPFGTEAANIIKFAAEEIAKQE

Solvent-accessible surface area (backbone atoms only — not comparable to full-atom values): 4534 Å² total; per-residue (Å²): 129,100,66,88,85,83,87,60,96,81,41,61,69,38,53,74,54,69,36,51,40,94,90,46,104,46,69,50,56,58,56,70,40,60,51,97,88,66,49,81,77,46,58,46,81,44,56,93,88,47,77,59,70,82,45,50,71,60,52,48,55,56,60,56,63,73,75,114

Foldseek 3Di:
DPDDDDDDPQCPVQVLQPQADPVDRDGAAWDFAADPVGHTQHIDRDDPPDPVVVCVVVVNVVSVVVVD